Protein AF-A0A551YLY7-F1 (afdb_monomer)

Foldseek 3Di:
DVVLLVVLLVQLVCLVVVDPPPVVSVVSNLVSLVVVCVVCVPDDPVRVCVSNVNDPSCVRPVNVVVVVVVVVVVVVVCCVVVVVVCCVVVVVVVCVVVVVVVVVVVVLVVLLVVLLVLCCVPPNDCDPLNVQQSVVLSVDDCVVSVCCSVPPDPVRSCVVRPRDDPPDD

Mean predicted aligned error: 9.76 Å

Solvent-accessible surface area (backbone atoms only — not comparable to full-atom values): 9670 Å² total; per-residue (Å²): 108,73,66,60,53,52,52,49,50,53,50,50,52,48,40,66,72,73,42,81,53,67,67,62,31,50,55,52,47,50,50,51,52,54,49,47,52,71,75,40,77,88,55,52,70,70,56,51,26,68,75,64,76,49,91,53,70,72,74,32,67,70,44,46,52,52,48,51,53,49,50,51,52,48,49,52,52,49,50,52,53,50,49,52,55,47,48,51,56,49,49,52,55,48,50,53,54,51,48,52,54,50,49,54,51,51,47,54,54,49,53,49,51,50,53,53,50,51,50,30,75,75,68,46,76,78,44,73,68,59,56,56,27,48,74,61,48,68,72,43,54,71,83,61,37,48,59,48,71,71,70,50,51,73,67,55,48,44,67,75,41,62,50,75,74,73,82,73,130

Sequence (169 aa):
ETAAVRTAQTLIERTREEITDQSSQRQLIDLIESIIIYKLPQKSREEIEAMFGLSDLKQTRVYQEALAEGEERGLERGLEQGLERGLERGLERGLERGLERGLERGLQEGERLVVENLLRVRFGELDPPLQAIISRILQLSPEEFTPLLLHCSKQELLKRFPPEKSRGN

pLDDT: mean 90.69, std 10.21, range [34.94, 98.25]

Organism: NCBI:txid2486263

InterPro domains:
  IPR000563 Flagellar assembly protein FliH [PR01003] (72-94)
  IPR000563 Flagellar assembly protein FliH [PR01003] (95-113)
  IPR000563 Flagellar assembly protein FliH [PR01003] (132-149)
  IPR022573 Protein of unknown function DUF2887 [PF11103] (2-52)

Radius of gyration: 41.94 Å; Cα contacts (8 Å, |Δi|>4): 74; chains: 1; bounding box: 77×26×102 Å

Secondary structure (DSSP, 8-state):
-HHHHHHHHHHHHHHHHH---HHHHHHHHHHHHHHHHHH-TTS-HHHHHHHHT-S-GGGSHHHHHHHHHHHHHHHHHHHHHHHHHHHHHHHHHHHHHHHHHHHHHHHHHHHHHHHHHHHHHHHSS--HHHHHHHHHHTTS-HHHHHHHHHHS-HHHHHHHSPPPP----

Structure (mmCIF, N/CA/C/O backbone):
data_AF-A0A551YLY7-F1
#
_entry.id   AF-A0A551YLY7-F1
#
loop_
_atom_site.group_PDB
_atom_site.id
_atom_site.type_symbol
_atom_site.label_atom_id
_atom_site.label_alt_id
_atom_site.label_comp_id
_atom_site.label_asym_id
_atom_site.label_entity_id
_atom_site.label_seq_id
_atom_site.pdbx_PDB_ins_code
_atom_site.Cartn_x
_atom_site.Cartn_y
_atom_site.Cartn_z
_atom_site.occupancy
_atom_site.B_iso_or_equiv
_atom_site.auth_seq_id
_atom_site.auth_comp_id
_atom_site.auth_asym_id
_atom_site.auth_atom_id
_atom_site.pdbx_PDB_model_num
ATOM 1 N N . GLU A 1 1 ? -15.599 -10.097 49.009 1.00 66.25 1 GLU A N 1
ATOM 2 C CA . GLU A 1 1 ? -16.443 -10.285 47.807 1.00 66.25 1 GLU A CA 1
ATOM 3 C C . GLU A 1 1 ? -17.856 -10.753 48.149 1.00 66.25 1 GLU A C 1
ATOM 5 O O . GLU A 1 1 ? -18.802 -10.027 47.885 1.00 66.25 1 GLU A O 1
ATOM 10 N N . THR A 1 2 ? -18.018 -11.882 48.842 1.00 76.00 2 THR A N 1
ATOM 11 C CA . THR A 1 2 ? -19.325 -12.459 49.227 1.00 76.00 2 THR A CA 1
ATOM 12 C C . THR A 1 2 ? -20.235 -11.520 50.023 1.00 76.00 2 THR A C 1
ATOM 14 O O . THR A 1 2 ? -21.439 -11.502 49.790 1.00 76.00 2 THR A O 1
ATOM 17 N N . ALA A 1 3 ? -19.680 -10.712 50.932 1.00 82.88 3 ALA A N 1
ATOM 18 C CA . ALA A 1 3 ? -20.459 -9.711 51.664 1.00 82.88 3 ALA A CA 1
ATOM 19 C C . ALA A 1 3 ? -21.002 -8.606 50.739 1.00 82.88 3 ALA A C 1
ATOM 21 O O . ALA A 1 3 ? -22.173 -8.266 50.830 1.00 82.88 3 ALA A O 1
ATOM 22 N N . ALA A 1 4 ? -20.184 -8.103 49.806 1.00 81.81 4 ALA A N 1
ATOM 23 C CA . ALA A 1 4 ? -20.587 -7.051 48.870 1.00 81.81 4 ALA A CA 1
ATOM 24 C C . ALA A 1 4 ? -21.677 -7.529 47.898 1.00 81.81 4 ALA A C 1
ATOM 26 O O . ALA A 1 4 ? -22.615 -6.787 47.632 1.00 81.81 4 ALA A O 1
ATOM 27 N N . VAL A 1 5 ? -21.587 -8.780 47.431 1.00 85.50 5 VAL A N 1
ATOM 28 C CA . VAL A 1 5 ? -22.613 -9.408 46.581 1.00 85.50 5 VAL A CA 1
ATOM 29 C C . VAL A 1 5 ? -23.950 -9.495 47.318 1.00 85.50 5 VAL A C 1
ATOM 31 O O . VAL A 1 5 ? -24.961 -9.041 46.798 1.00 85.50 5 VAL A O 1
ATOM 34 N N . ARG A 1 6 ? -23.962 -10.002 48.558 1.00 87.75 6 ARG A N 1
ATOM 35 C CA . ARG A 1 6 ? -25.198 -10.078 49.354 1.00 87.75 6 ARG A CA 1
ATOM 36 C C . ARG A 1 6 ? -25.800 -8.701 49.609 1.00 87.75 6 ARG A C 1
ATOM 38 O O . ARG A 1 6 ? -26.992 -8.518 49.410 1.00 87.75 6 ARG A O 1
ATOM 45 N N . THR A 1 7 ? -24.975 -7.725 49.994 1.00 90.19 7 THR A N 1
ATOM 46 C CA . THR A 1 7 ? -25.436 -6.346 50.195 1.00 90.19 7 THR A CA 1
ATOM 47 C C . THR A 1 7 ? -26.065 -5.780 48.925 1.00 90.19 7 THR A C 1
ATOM 49 O O . THR A 1 7 ? -27.130 -5.179 48.994 1.00 90.19 7 THR A O 1
ATOM 52 N N . ALA A 1 8 ? -25.441 -5.987 47.765 1.00 89.25 8 ALA A N 1
ATOM 53 C CA . ALA A 1 8 ? -25.959 -5.494 46.496 1.00 89.25 8 ALA A CA 1
ATOM 54 C C . ALA A 1 8 ? -27.283 -6.169 46.089 1.00 89.25 8 ALA A C 1
ATOM 56 O O . ALA A 1 8 ? -28.204 -5.465 45.689 1.00 89.25 8 ALA A O 1
ATOM 57 N N . GLN A 1 9 ? -27.422 -7.487 46.273 1.00 89.44 9 GLN A N 1
ATOM 58 C CA . GLN A 1 9 ? -28.691 -8.200 46.058 1.00 89.44 9 GLN A CA 1
ATOM 59 C C . GLN A 1 9 ? -29.809 -7.632 46.942 1.00 89.44 9 GLN A C 1
ATOM 61 O O . GLN A 1 9 ? -30.860 -7.254 46.432 1.00 89.44 9 GLN A O 1
ATOM 66 N N . THR A 1 10 ? -29.547 -7.462 48.243 1.00 92.88 10 THR A N 1
ATOM 67 C CA . THR A 1 10 ? -30.522 -6.874 49.173 1.00 92.88 10 THR A CA 1
ATOM 68 C C . THR A 1 10 ? -30.889 -5.439 48.790 1.00 92.88 10 THR A C 1
ATOM 70 O O . THR A 1 10 ? -32.048 -5.052 48.903 1.00 92.88 10 THR A O 1
ATOM 73 N N . LEU A 1 11 ? -29.931 -4.627 48.331 1.00 93.38 11 LEU A N 1
ATOM 74 C CA . LEU A 1 11 ? -30.216 -3.260 47.886 1.00 93.38 11 LEU A CA 1
ATOM 75 C C . LEU A 1 11 ? -31.090 -3.237 46.626 1.00 93.38 11 LEU A C 1
ATOM 77 O O . LEU A 1 11 ? -32.003 -2.416 46.552 1.00 93.38 11 LEU A O 1
ATOM 81 N N . ILE A 1 12 ? -30.850 -4.133 45.665 1.00 90.94 12 ILE A N 1
ATOM 82 C CA . ILE A 1 12 ? -31.668 -4.250 44.449 1.00 90.94 12 ILE A CA 1
ATOM 83 C C . ILE A 1 12 ? -33.099 -4.666 44.808 1.00 90.94 12 ILE A C 1
ATOM 85 O O . ILE A 1 12 ? -34.047 -4.037 44.344 1.00 90.94 12 ILE A O 1
ATOM 89 N N . GLU A 1 13 ? -33.262 -5.681 45.659 1.00 91.81 13 GLU A N 1
ATOM 90 C CA . GLU A 1 13 ? -34.576 -6.158 46.114 1.00 91.81 13 GLU A CA 1
ATOM 91 C C . GLU A 1 13 ? -35.354 -5.057 46.839 1.00 91.81 13 GLU A C 1
ATOM 93 O O . GLU A 1 13 ? -36.464 -4.717 46.433 1.00 91.81 13 GLU A O 1
ATOM 98 N N . ARG A 1 14 ? -34.737 -4.402 47.830 1.00 94.56 14 ARG A N 1
ATOM 99 C CA . ARG A 1 14 ? -35.378 -3.305 48.571 1.00 94.56 14 ARG A CA 1
ATOM 100 C C . ARG A 1 14 ? -35.754 -2.136 47.674 1.00 94.56 14 ARG A C 1
ATOM 102 O O . ARG A 1 14 ? -36.819 -1.557 47.837 1.00 94.56 14 ARG A O 1
ATOM 109 N N . THR A 1 15 ? -34.915 -1.800 46.698 1.00 93.06 15 THR A N 1
ATOM 110 C CA . THR A 1 15 ? -35.228 -0.741 45.728 1.00 93.06 15 THR A CA 1
ATOM 111 C C . THR A 1 15 ? -36.448 -1.106 44.878 1.00 93.06 15 THR A C 1
ATOM 113 O O . THR A 1 15 ? -37.268 -0.241 44.570 1.00 93.06 15 THR A O 1
ATOM 116 N N . ARG A 1 16 ? -36.604 -2.389 44.524 1.00 90.00 16 ARG A N 1
ATOM 117 C CA . ARG A 1 16 ? -37.757 -2.890 43.763 1.00 90.00 16 ARG A CA 1
ATOM 118 C C . ARG A 1 16 ? -39.056 -2.889 44.575 1.00 90.00 16 ARG A C 1
ATOM 120 O O . ARG A 1 16 ? -40.114 -2.632 44.009 1.00 90.00 16 ARG A O 1
ATOM 127 N N . GLU A 1 17 ? -38.973 -3.162 45.874 1.00 92.94 17 GLU A N 1
ATOM 128 C CA . GLU A 1 17 ? -40.135 -3.279 46.765 1.00 92.94 17 GLU A CA 1
ATOM 129 C C . GLU A 1 17 ? -40.557 -1.949 47.410 1.00 92.94 17 GLU A C 1
ATOM 131 O O . GLU A 1 17 ? -41.749 -1.674 47.533 1.00 92.94 17 GLU A O 1
ATOM 136 N N . GLU A 1 18 ? -39.597 -1.118 47.829 1.00 95.06 18 GLU A N 1
ATOM 137 C CA . GLU A 1 18 ? -39.849 0.083 48.640 1.00 95.06 18 GLU A CA 1
ATOM 138 C C . GLU A 1 18 ? -40.052 1.352 47.792 1.00 95.06 18 GLU A C 1
ATOM 140 O O . GLU A 1 18 ? -40.725 2.285 48.237 1.00 95.06 18 GLU A O 1
ATOM 145 N N . ILE A 1 19 ? -39.494 1.415 46.575 1.00 94.19 19 ILE A N 1
ATOM 146 C CA . ILE A 1 19 ? -39.609 2.587 45.693 1.00 94.19 19 ILE A CA 1
ATOM 147 C C . ILE A 1 19 ? -40.706 2.350 44.653 1.00 94.19 19 ILE A C 1
ATOM 149 O O . ILE A 1 19 ? -40.561 1.523 43.759 1.00 94.19 19 ILE A O 1
ATOM 153 N N . THR A 1 20 ? -41.793 3.116 44.739 1.00 92.62 20 THR A N 1
ATOM 154 C CA . THR A 1 20 ? -42.928 3.045 43.800 1.00 92.62 20 THR A CA 1
ATOM 155 C C . THR A 1 20 ? -42.770 3.932 42.566 1.00 92.62 20 THR A C 1
ATOM 157 O O . THR A 1 20 ? -43.329 3.617 41.516 1.00 92.62 20 THR A O 1
ATOM 160 N N . ASP A 1 21 ? -42.016 5.032 42.664 1.00 95.81 21 ASP A N 1
ATOM 161 C CA . ASP A 1 21 ? -41.710 5.885 41.514 1.00 95.81 21 ASP A CA 1
ATOM 162 C C . ASP A 1 21 ? -40.719 5.184 40.577 1.00 95.81 21 ASP A C 1
ATOM 164 O O . ASP A 1 21 ? -39.564 4.946 40.933 1.00 95.81 21 ASP A O 1
ATOM 168 N N . GLN A 1 22 ? -41.162 4.882 39.356 1.00 90.25 22 GLN A N 1
ATOM 169 C CA . GLN A 1 22 ? -40.360 4.134 38.386 1.00 90.25 22 GLN A CA 1
ATOM 170 C C . GLN A 1 22 ? -39.075 4.868 37.984 1.00 90.25 22 GLN A C 1
ATOM 172 O O . GLN A 1 22 ? -38.062 4.221 37.716 1.00 90.25 22 GLN A O 1
ATOM 177 N N . SER A 1 23 ? -39.086 6.206 37.955 1.00 91.44 23 SER A N 1
ATOM 178 C CA . SER A 1 23 ? -37.896 6.993 37.612 1.00 91.44 23 SER A CA 1
ATOM 179 C C . SER A 1 23 ? -36.825 6.866 38.692 1.00 91.44 23 SER A C 1
ATOM 181 O O . SER A 1 23 ? -35.679 6.527 38.398 1.00 91.44 23 SER A O 1
ATOM 183 N N . SER A 1 24 ? -37.200 7.093 39.949 1.00 92.31 24 SER A N 1
ATOM 184 C CA . SER A 1 24 ? -36.295 6.9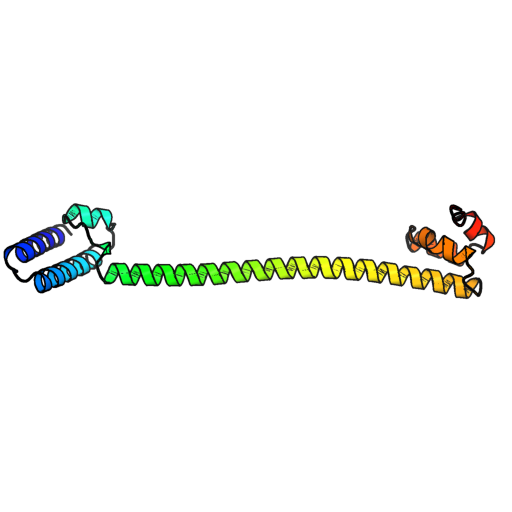99 41.097 1.00 92.31 24 SER A CA 1
ATOM 185 C C . SER A 1 24 ? -35.803 5.570 41.309 1.00 92.31 24 SER A C 1
ATOM 187 O O . SER A 1 24 ? -34.623 5.357 41.584 1.00 92.31 24 SER A O 1
ATOM 189 N N . GLN A 1 25 ? -36.685 4.583 41.126 1.00 90.94 25 GLN A N 1
ATOM 190 C CA . GLN A 1 25 ? -36.332 3.169 41.194 1.00 90.94 25 GLN A CA 1
ATOM 191 C C . GLN A 1 25 ? -35.253 2.828 40.163 1.00 90.94 25 GLN A C 1
ATOM 193 O O . GLN A 1 25 ? -34.237 2.228 40.512 1.00 90.94 25 GLN A O 1
ATOM 198 N N . ARG A 1 26 ? -35.435 3.263 38.910 1.00 87.12 26 ARG A N 1
ATOM 199 C CA . ARG A 1 26 ? -34.463 3.035 37.838 1.00 87.12 26 ARG A CA 1
ATOM 200 C C . ARG A 1 26 ? -33.125 3.714 38.127 1.00 87.12 26 ARG A C 1
ATOM 202 O O . ARG A 1 26 ? -32.096 3.060 38.051 1.00 87.12 26 ARG A O 1
ATOM 209 N N . GLN A 1 27 ? -33.139 4.980 38.543 1.00 88.38 27 GLN A N 1
ATOM 210 C CA . GLN A 1 27 ? -31.918 5.720 38.886 1.00 88.38 27 GLN A CA 1
ATOM 211 C C . GLN A 1 27 ? -31.118 5.060 40.018 1.00 88.38 27 GLN A C 1
ATOM 213 O O . GLN A 1 27 ? -29.887 5.040 39.980 1.00 88.38 27 GLN A O 1
ATOM 218 N N . LEU A 1 28 ? -31.803 4.529 41.035 1.00 90.25 28 LEU A N 1
ATOM 219 C CA . LEU A 1 28 ? -31.142 3.895 42.170 1.00 90.25 28 LEU A CA 1
ATOM 220 C C . LEU A 1 28 ? -30.595 2.507 41.806 1.00 90.25 28 LEU A C 1
ATOM 222 O O . LEU A 1 28 ? -29.490 2.170 42.230 1.00 90.25 28 LEU A O 1
ATOM 226 N N . ILE A 1 29 ? -31.312 1.741 40.974 1.00 88.56 29 ILE A N 1
ATOM 227 C CA . ILE A 1 29 ? -30.791 0.494 40.397 1.00 88.56 29 ILE A CA 1
ATOM 228 C C . ILE A 1 29 ? -29.549 0.784 39.545 1.00 88.56 29 ILE A C 1
ATOM 230 O O . ILE A 1 29 ? -28.509 0.187 39.813 1.00 88.56 29 ILE A O 1
ATOM 234 N N . ASP A 1 30 ? -29.596 1.754 38.627 1.00 86.94 30 ASP A N 1
ATOM 235 C CA . ASP A 1 30 ? -28.454 2.131 37.776 1.00 86.94 30 ASP A CA 1
ATOM 236 C C . ASP A 1 30 ? -27.210 2.506 38.611 1.00 86.94 30 ASP A C 1
ATOM 238 O O . ASP A 1 30 ? -26.070 2.163 38.269 1.00 86.94 30 ASP A O 1
ATOM 242 N N . LEU A 1 31 ? -27.411 3.198 39.741 1.00 88.81 31 LEU A N 1
ATOM 243 C CA . LEU A 1 31 ? -26.339 3.536 40.678 1.00 88.81 31 LEU A CA 1
ATOM 244 C C . LEU A 1 31 ? -25.746 2.285 41.340 1.00 88.81 31 LEU A C 1
ATOM 246 O O . LEU A 1 31 ? -24.522 2.155 41.420 1.00 88.81 31 LEU A O 1
ATOM 250 N N . ILE A 1 32 ? -26.594 1.368 41.816 1.00 89.44 32 ILE A N 1
ATOM 251 C CA . ILE A 1 32 ? -26.149 0.109 42.426 1.00 89.44 32 ILE A CA 1
ATOM 252 C C . ILE A 1 32 ? -25.359 -0.715 41.402 1.00 89.44 32 ILE A C 1
ATOM 254 O O . ILE A 1 32 ? -24.257 -1.166 41.714 1.00 89.44 32 ILE A O 1
ATOM 258 N N . GLU A 1 33 ? -25.863 -0.851 40.176 1.00 87.12 33 GLU A N 1
ATOM 259 C CA . GLU A 1 33 ? -25.194 -1.556 39.078 1.00 87.12 33 GLU A CA 1
ATOM 260 C C . GLU A 1 33 ? -23.811 -0.966 38.774 1.00 87.12 33 GLU A C 1
ATOM 262 O O . GLU A 1 33 ? -22.818 -1.697 38.704 1.00 87.12 33 GLU A O 1
ATOM 267 N N . SER A 1 34 ? -23.714 0.365 38.702 1.00 86.19 34 SER A N 1
ATOM 268 C CA . SER A 1 34 ? -22.444 1.073 38.492 1.00 86.19 34 SER A CA 1
ATOM 269 C C . SER A 1 34 ? -21.429 0.783 39.608 1.00 86.19 34 SER A C 1
ATOM 271 O O . SER A 1 34 ? -20.245 0.552 39.347 1.00 86.19 34 SER A O 1
ATOM 273 N N . ILE A 1 35 ? -21.885 0.740 40.866 1.00 87.94 35 ILE A N 1
ATOM 274 C CA . ILE A 1 35 ? -21.037 0.410 42.020 1.00 87.94 35 ILE A CA 1
ATOM 275 C C . ILE A 1 35 ? -20.590 -1.056 41.973 1.00 87.94 35 ILE A C 1
ATOM 277 O O . ILE A 1 35 ? -19.437 -1.341 42.302 1.00 87.94 35 ILE A O 1
ATOM 281 N N . ILE A 1 36 ? -21.465 -1.985 41.572 1.00 88.56 36 ILE A N 1
ATOM 282 C CA . ILE A 1 36 ? -21.136 -3.414 41.453 1.00 88.56 36 ILE A CA 1
ATOM 283 C C . ILE A 1 36 ? -20.014 -3.618 40.434 1.00 88.56 36 ILE A C 1
ATOM 285 O O . ILE A 1 36 ? -19.035 -4.289 40.760 1.00 88.56 36 ILE A O 1
ATOM 289 N N . ILE A 1 37 ? -20.119 -3.007 39.249 1.00 86.06 37 ILE A N 1
ATOM 290 C CA . ILE A 1 37 ? -19.087 -3.085 38.201 1.00 86.06 37 ILE A CA 1
ATOM 291 C C . ILE A 1 37 ? -17.742 -2.591 38.746 1.00 86.06 37 ILE A C 1
ATOM 293 O O . ILE A 1 37 ? -16.728 -3.278 38.632 1.00 86.06 37 ILE A O 1
ATOM 297 N N . TYR A 1 38 ? -17.740 -1.443 39.427 1.00 86.38 38 TYR A N 1
ATOM 298 C CA . TYR A 1 38 ? -16.531 -0.899 40.048 1.00 86.38 38 TYR A CA 1
ATOM 299 C C . TYR A 1 38 ? -15.964 -1.803 41.159 1.00 86.38 38 TYR A C 1
ATOM 301 O O . TYR A 1 38 ? -14.749 -1.916 41.327 1.00 86.38 38 TYR A O 1
ATOM 309 N N . LYS A 1 39 ? -16.829 -2.452 41.948 1.00 89.69 39 LYS A N 1
ATOM 310 C CA . LYS A 1 39 ? -16.421 -3.328 43.058 1.00 89.69 39 LYS A CA 1
ATOM 311 C C . LYS A 1 39 ? -16.004 -4.729 42.621 1.00 89.69 39 LYS A C 1
ATOM 313 O O . LYS A 1 39 ? -15.323 -5.393 43.403 1.00 89.69 39 LYS A O 1
ATOM 318 N N . LEU A 1 40 ? -16.381 -5.170 41.422 1.00 89.44 40 LEU A N 1
ATOM 319 C CA . LEU A 1 40 ? -16.108 -6.506 40.887 1.00 89.44 40 LEU A CA 1
ATOM 320 C C . LEU A 1 40 ? -15.369 -6.434 39.533 1.00 89.44 40 LEU A C 1
ATOM 322 O O . LEU A 1 40 ? -15.842 -7.003 38.553 1.00 89.44 40 LEU A O 1
ATOM 326 N N . PRO A 1 41 ? -14.183 -5.796 39.458 1.00 88.06 41 PRO A N 1
ATOM 327 C CA . PRO A 1 41 ? -13.508 -5.514 38.185 1.00 88.06 41 PRO A CA 1
ATOM 328 C C . PRO A 1 41 ? -12.983 -6.759 37.456 1.00 88.06 41 PRO A C 1
ATOM 330 O O . PRO A 1 41 ? -12.625 -6.678 36.288 1.00 88.06 41 PRO A O 1
ATOM 333 N N . GLN A 1 42 ? -12.887 -7.897 38.149 1.00 91.00 42 GLN A N 1
ATOM 334 C CA . GLN A 1 42 ? -12.402 -9.161 37.583 1.00 91.00 42 GLN A CA 1
ATOM 335 C C . GLN A 1 42 ? -13.528 -10.053 37.053 1.00 91.00 42 GLN A C 1
ATOM 337 O O . GLN A 1 42 ? -13.243 -11.102 36.483 1.00 91.00 42 GLN A O 1
ATOM 342 N N . LYS A 1 43 ? -14.794 -9.678 37.273 1.00 90.06 43 LYS A N 1
ATOM 343 C CA . LYS A 1 43 ? -15.940 -10.444 36.782 1.00 90.06 43 LYS A CA 1
ATOM 344 C C . LYS A 1 43 ? -16.354 -9.952 35.413 1.00 90.06 43 LYS A C 1
ATOM 346 O O . LYS A 1 43 ? -16.371 -8.746 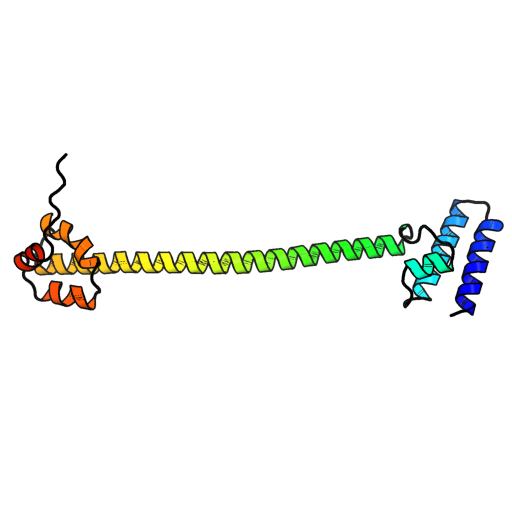35.162 1.00 90.06 43 LYS A O 1
ATOM 351 N N . SER A 1 44 ? -16.725 -10.883 34.545 1.00 89.19 44 SER A N 1
ATOM 352 C CA . SER A 1 44 ? -17.339 -10.517 33.280 1.00 89.19 44 SER A CA 1
ATOM 353 C C . SER A 1 44 ? -18.728 -9.930 33.512 1.00 89.19 44 SER A C 1
ATOM 355 O O . SER A 1 44 ? -19.370 -10.130 34.549 1.00 89.19 44 SER A O 1
ATOM 357 N N . ARG A 1 45 ? -19.220 -9.213 32.505 1.00 85.56 45 ARG A N 1
ATOM 358 C CA . ARG A 1 45 ? -20.574 -8.668 32.534 1.00 85.56 45 ARG A CA 1
ATOM 359 C C . ARG A 1 45 ? -21.606 -9.785 32.686 1.00 85.56 45 ARG A C 1
ATOM 361 O O . ARG A 1 45 ? -22.515 -9.656 33.494 1.00 85.56 45 ARG A O 1
ATOM 368 N N . GLU A 1 46 ? -21.436 -10.881 31.953 1.00 88.06 46 GLU A N 1
ATOM 369 C CA . GLU A 1 46 ? -22.338 -12.034 31.983 1.00 88.06 46 GLU A CA 1
ATOM 370 C C . GLU A 1 46 ? -22.373 -12.684 33.374 1.00 88.06 46 GLU A C 1
ATOM 372 O O . GLU A 1 46 ? -23.436 -13.083 33.850 1.00 88.06 46 GLU A O 1
ATOM 377 N N . GLU A 1 47 ? -21.228 -12.749 34.060 1.00 89.25 47 GLU A N 1
ATOM 378 C CA . GLU A 1 47 ? -21.153 -13.243 35.437 1.00 89.25 47 GLU A CA 1
ATOM 379 C C . GLU A 1 47 ? -21.893 -12.321 36.411 1.00 89.25 47 GLU A C 1
ATOM 381 O O . GLU A 1 47 ? -22.611 -12.802 37.287 1.00 89.25 47 GLU A O 1
ATOM 386 N N . ILE A 1 48 ? -21.755 -11.001 36.256 1.00 87.88 48 ILE A N 1
ATOM 387 C CA . ILE A 1 48 ? -22.472 -10.019 37.080 1.00 87.88 48 ILE A CA 1
ATOM 388 C C . ILE A 1 48 ? -23.986 -10.123 36.826 1.00 87.88 48 ILE A C 1
ATOM 390 O O . ILE A 1 48 ? -24.755 -10.235 37.780 1.00 87.88 48 ILE A O 1
ATOM 394 N N . GLU A 1 49 ? -24.427 -10.167 35.568 1.00 87.50 49 GLU A N 1
ATOM 395 C CA . GLU A 1 49 ? -25.845 -10.329 35.206 1.00 87.50 49 GLU A CA 1
ATOM 396 C C . GLU A 1 49 ? -26.448 -11.589 35.838 1.00 87.50 49 GLU A C 1
ATOM 398 O O . GLU A 1 49 ? -27.503 -11.520 36.476 1.00 87.50 49 GLU A O 1
ATOM 403 N N . ALA A 1 50 ? -25.733 -12.715 35.762 1.00 88.31 50 ALA A N 1
ATOM 404 C CA . ALA A 1 50 ? -26.156 -13.975 36.364 1.00 88.31 50 ALA A CA 1
ATOM 405 C C . ALA A 1 50 ? -26.214 -13.926 37.903 1.00 88.31 50 ALA A C 1
ATOM 407 O O . ALA A 1 50 ? -27.118 -14.503 38.505 1.00 88.31 50 ALA A O 1
ATOM 408 N N . MET A 1 51 ? -25.272 -13.239 38.557 1.00 86.62 51 MET A N 1
ATOM 409 C CA . MET A 1 51 ? -25.207 -13.153 40.023 1.00 86.62 51 MET A CA 1
ATOM 410 C C . MET A 1 51 ? -26.306 -12.277 40.638 1.00 86.62 51 MET A C 1
ATOM 412 O O . MET A 1 51 ? -26.699 -12.507 41.785 1.00 86.62 51 MET A O 1
ATOM 416 N N . PHE A 1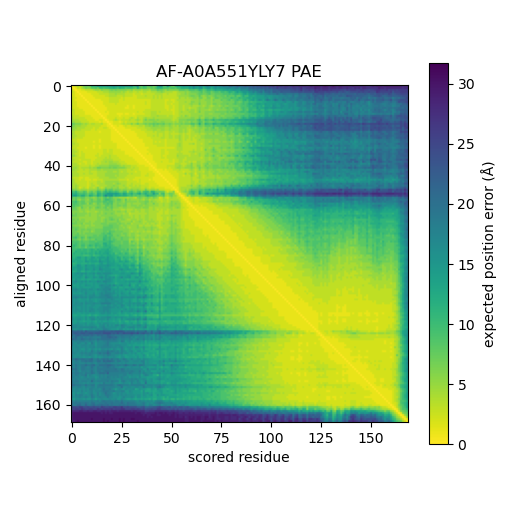 52 ? -26.779 -11.268 39.906 1.00 84.56 52 PHE A N 1
ATOM 417 C CA . PHE A 1 52 ? -27.712 -10.259 40.417 1.00 84.56 52 PHE A CA 1
ATOM 418 C C . PHE A 1 52 ? -29.085 -10.278 39.727 1.00 84.56 52 PHE A C 1
ATOM 420 O O . PHE A 1 52 ? -29.960 -9.499 40.104 1.00 84.56 52 PHE A O 1
ATOM 427 N N . GLY A 1 53 ? -29.302 -11.164 38.747 1.00 79.69 53 GLY A N 1
ATOM 428 C CA . GLY A 1 53 ? -30.562 -11.242 38.001 1.00 79.69 53 GLY A CA 1
ATOM 429 C C . GLY A 1 53 ? -30.849 -9.955 37.225 1.00 79.69 53 GLY A C 1
ATOM 430 O O . GLY A 1 53 ? -31.985 -9.474 37.205 1.00 79.69 53 GLY A O 1
ATOM 431 N N . LEU A 1 54 ? -29.795 -9.364 36.661 1.00 76.75 54 LEU A N 1
ATOM 432 C CA . LEU A 1 54 ? -29.851 -8.126 35.888 1.00 76.75 54 LEU A CA 1
ATOM 433 C C . LEU A 1 54 ? -29.874 -8.485 34.402 1.00 76.75 54 LEU A C 1
ATOM 435 O O . LEU A 1 54 ? -29.075 -9.304 33.961 1.00 76.75 54 LEU A O 1
ATOM 439 N N . SER A 1 55 ? -30.780 -7.890 33.630 1.00 66.81 55 SER A N 1
ATOM 440 C CA . SER A 1 55 ? -30.901 -8.129 32.183 1.00 66.81 55 SER A CA 1
ATOM 441 C C . SER A 1 55 ? -30.331 -7.000 31.323 1.00 66.81 55 SER A C 1
ATOM 443 O O . SER A 1 55 ? -30.137 -7.187 30.123 1.00 66.81 55 SER A O 1
ATOM 445 N N . ASP A 1 56 ? -30.046 -5.839 31.918 1.00 74.62 56 ASP A N 1
ATOM 446 C CA . ASP A 1 56 ? -29.939 -4.582 31.176 1.00 74.62 56 ASP A CA 1
ATOM 447 C C . ASP A 1 56 ? -28.674 -3.769 31.486 1.00 74.62 56 ASP A C 1
ATOM 449 O O . ASP A 1 56 ? -28.655 -2.565 31.241 1.00 74.62 56 ASP A O 1
ATOM 453 N N . LEU A 1 57 ? -27.563 -4.399 31.908 1.00 79.56 57 LEU A N 1
ATOM 454 C CA . LEU A 1 57 ? -26.308 -3.661 32.164 1.00 79.56 57 LEU A CA 1
ATOM 455 C C . LEU A 1 57 ? -25.818 -2.872 30.933 1.00 79.56 57 LEU A C 1
ATOM 457 O O . LEU A 1 57 ? -25.107 -1.880 31.078 1.00 79.56 57 LEU A O 1
ATOM 461 N N . LYS A 1 58 ? -26.232 -3.267 29.717 1.00 81.12 58 LYS A N 1
ATOM 462 C CA . LYS A 1 58 ? -25.966 -2.530 28.465 1.00 81.12 58 LYS A CA 1
ATOM 463 C C . LYS A 1 58 ? -26.655 -1.169 28.375 1.00 81.12 58 LYS A C 1
ATOM 465 O O . LYS A 1 58 ? -26.236 -0.319 27.597 1.00 81.12 58 LYS A O 1
ATOM 470 N N . GLN A 1 59 ? -27.745 -0.987 29.109 1.00 80.94 59 GLN A N 1
ATOM 471 C CA . GLN A 1 59 ? -28.498 0.262 29.145 1.00 80.94 59 GLN A CA 1
ATOM 472 C C . GLN A 1 59 ? -27.929 1.244 30.167 1.00 80.94 59 GLN A C 1
ATOM 474 O O . GLN A 1 59 ? -28.322 2.409 30.167 1.00 80.94 59 GLN A O 1
ATOM 479 N N . THR A 1 60 ? -26.996 0.801 31.015 1.00 82.25 60 THR A N 1
ATOM 480 C CA . THR A 1 60 ? -26.326 1.697 31.953 1.00 82.25 60 THR A CA 1
ATOM 481 C C . THR A 1 60 ? -25.527 2.747 31.196 1.00 82.25 60 THR A C 1
ATOM 483 O O . THR A 1 60 ? -24.888 2.469 30.175 1.00 82.25 60 THR A O 1
ATOM 486 N N . ARG A 1 61 ? -25.519 3.971 31.729 1.00 82.25 61 ARG A N 1
ATOM 487 C CA . ARG A 1 61 ? -24.778 5.083 31.126 1.00 82.25 61 ARG A CA 1
ATOM 488 C C . ARG A 1 61 ? -23.287 4.769 30.994 1.00 82.25 61 ARG A C 1
ATOM 490 O O . ARG A 1 61 ? -22.697 5.034 29.957 1.00 82.25 61 ARG A O 1
ATOM 497 N N . VAL A 1 62 ? -22.717 4.127 32.016 1.00 82.81 62 VAL A N 1
ATOM 498 C CA . VAL A 1 62 ? -21.306 3.713 32.047 1.00 82.81 62 VAL A CA 1
ATOM 499 C C . VAL A 1 62 ? -20.977 2.763 30.894 1.00 82.81 62 VAL A C 1
ATOM 501 O O . VAL A 1 62 ? -19.945 2.921 30.248 1.00 82.81 62 VAL A O 1
ATOM 504 N N . TYR A 1 63 ? -21.851 1.796 30.599 1.00 84.31 63 TYR A N 1
ATOM 505 C CA . TYR A 1 63 ? -21.634 0.882 29.479 1.00 84.31 63 TYR A CA 1
ATOM 506 C C . TYR A 1 63 ? -21.711 1.599 28.130 1.00 84.31 63 TYR A C 1
ATOM 508 O O . TYR A 1 63 ? -20.867 1.367 27.269 1.00 84.31 63 TYR A O 1
ATOM 516 N N . GLN A 1 64 ? -22.706 2.468 27.943 1.00 87.69 64 GLN A N 1
ATOM 517 C CA . GLN A 1 64 ? -22.874 3.202 26.688 1.00 87.69 64 GLN A CA 1
ATOM 518 C C . GLN A 1 64 ? -21.704 4.154 26.419 1.00 87.69 64 GLN A C 1
ATOM 520 O O . GLN A 1 64 ? -21.216 4.204 25.294 1.00 87.69 64 GLN A O 1
ATOM 525 N N . GLU A 1 65 ? -21.218 4.854 27.448 1.00 90.00 65 GLU A N 1
ATOM 526 C CA . GLU A 1 65 ? -20.026 5.706 27.361 1.00 90.00 65 GLU A CA 1
ATOM 527 C C . GLU A 1 65 ? -18.783 4.879 26.988 1.00 90.00 65 GLU A C 1
ATOM 529 O O . GLU A 1 65 ? -18.073 5.227 26.046 1.00 90.00 65 GLU A O 1
ATOM 534 N N . ALA A 1 66 ? -18.559 3.739 27.654 1.00 90.56 66 ALA A N 1
ATOM 535 C CA . ALA A 1 66 ? -17.426 2.861 27.360 1.00 90.56 66 ALA A CA 1
ATOM 536 C C . ALA A 1 66 ? -17.494 2.240 25.953 1.00 90.56 66 ALA A C 1
ATOM 538 O O . ALA A 1 66 ? -16.464 2.086 25.293 1.00 90.56 66 ALA A O 1
ATOM 539 N N . LEU A 1 67 ? -18.694 1.880 25.483 1.00 92.31 67 LEU A N 1
ATOM 540 C CA . LEU A 1 67 ? -18.904 1.379 24.125 1.00 92.31 67 LEU A CA 1
ATOM 541 C C . LEU A 1 67 ? -18.610 2.470 23.094 1.00 92.31 67 LEU A C 1
ATOM 543 O O . LEU A 1 67 ? -17.860 2.211 22.159 1.00 92.31 67 LEU A O 1
ATOM 547 N N . ALA A 1 68 ? -19.137 3.681 23.292 1.00 95.56 68 ALA A N 1
ATOM 548 C CA . ALA A 1 68 ? -18.900 4.812 22.400 1.00 95.56 68 ALA A CA 1
ATOM 549 C C . ALA A 1 68 ? -17.407 5.173 22.317 1.00 95.56 68 ALA A C 1
ATOM 551 O O . ALA A 1 68 ? -16.872 5.317 21.221 1.00 95.56 68 ALA A O 1
ATOM 552 N N . GLU A 1 69 ? -16.704 5.230 23.453 1.00 95.69 69 GLU A N 1
ATOM 553 C CA . GLU A 1 69 ? -15.253 5.463 23.496 1.00 95.69 69 GLU A CA 1
ATOM 554 C C . GLU A 1 69 ? -14.475 4.334 22.794 1.00 95.69 69 GLU A C 1
ATOM 556 O O . GLU A 1 69 ? -13.478 4.572 22.108 1.00 95.69 69 GLU A O 1
ATOM 561 N N . GLY A 1 70 ? -14.927 3.086 22.946 1.00 97.06 70 GLY A N 1
ATOM 562 C CA . GLY A 1 70 ? -14.356 1.927 22.263 1.00 97.06 70 GLY A CA 1
ATOM 563 C C . GLY A 1 70 ? -14.551 1.967 20.746 1.00 97.06 70 GLY A C 1
ATOM 564 O O . GLY A 1 70 ? -13.609 1.679 20.006 1.00 97.06 70 GLY A O 1
ATOM 565 N N . GLU A 1 71 ? -15.744 2.344 20.283 1.00 97.44 71 GLU A N 1
ATOM 566 C CA . GLU A 1 71 ? -16.069 2.518 18.865 1.00 97.44 71 GLU A CA 1
ATOM 567 C C . GLU A 1 71 ? -15.275 3.669 18.247 1.00 97.44 71 GLU A C 1
ATOM 569 O O . GLU A 1 71 ? -14.675 3.487 17.189 1.00 97.44 71 GLU A O 1
ATOM 574 N N . GLU A 1 72 ? -15.200 4.816 18.927 1.00 97.56 72 GLU A N 1
ATOM 575 C CA . GLU A 1 72 ? -14.425 5.977 18.487 1.00 97.56 72 GLU A CA 1
ATOM 576 C C . GLU A 1 72 ? -12.941 5.624 18.343 1.00 97.56 72 GLU A C 1
ATOM 578 O O . GLU A 1 72 ? -12.364 5.791 17.268 1.00 97.56 72 GLU A O 1
ATOM 583 N N . ARG A 1 73 ? -12.337 5.021 19.375 1.00 97.06 73 ARG A N 1
ATOM 584 C CA . ARG A 1 73 ? -10.939 4.560 19.322 1.00 97.06 73 ARG A CA 1
ATOM 585 C C . ARG A 1 73 ? -10.713 3.485 18.269 1.00 97.06 73 ARG A C 1
ATOM 587 O O . ARG A 1 73 ? -9.648 3.434 17.655 1.00 97.06 73 ARG A O 1
ATOM 594 N N . GLY A 1 74 ? -11.671 2.578 18.101 1.00 98.12 74 GLY A N 1
ATOM 595 C CA . GLY A 1 74 ? -11.609 1.522 17.097 1.00 98.12 74 GLY A CA 1
ATOM 596 C C . GLY A 1 74 ? -11.616 2.095 15.683 1.00 98.12 74 GLY A C 1
ATOM 597 O O . GLY A 1 74 ? -10.805 1.686 14.851 1.00 98.12 74 GLY A O 1
ATOM 598 N N . LEU A 1 75 ? -12.486 3.075 15.437 1.00 98.12 75 LEU A N 1
ATOM 599 C CA . LEU A 1 75 ? -12.584 3.782 14.169 1.00 98.12 75 LEU A CA 1
ATOM 600 C C . LEU A 1 75 ? -11.327 4.608 13.895 1.00 98.12 75 LEU A C 1
ATOM 602 O O . LEU A 1 75 ? -10.764 4.490 12.811 1.00 98.12 75 LEU A O 1
ATOM 606 N N . GLU A 1 76 ? -10.862 5.386 14.871 1.00 97.69 76 GLU A N 1
ATOM 607 C CA . GLU A 1 76 ? -9.652 6.204 14.758 1.00 97.69 76 GLU A CA 1
ATOM 608 C C . GLU A 1 76 ? -8.437 5.339 14.405 1.00 97.69 76 GLU A C 1
ATOM 610 O O . GLU A 1 76 ? -7.796 5.559 13.379 1.00 97.69 76 GLU A O 1
ATOM 615 N N . ARG A 1 77 ? -8.187 4.269 15.173 1.00 97.06 77 ARG A N 1
ATOM 616 C CA . ARG A 1 77 ? -7.081 3.335 14.906 1.00 97.06 77 ARG A CA 1
ATOM 617 C C . ARG A 1 77 ? -7.234 2.618 13.571 1.00 97.06 77 ARG A C 1
ATOM 619 O O . ARG A 1 77 ? -6.246 2.394 12.876 1.00 97.06 77 ARG A O 1
ATOM 626 N N . GLY A 1 78 ? -8.455 2.211 13.225 1.00 98.25 78 GLY A N 1
ATOM 627 C CA . GLY A 1 78 ? -8.738 1.532 11.964 1.00 98.25 78 GLY A CA 1
ATOM 628 C C . GLY A 1 78 ? -8.478 2.433 10.757 1.00 98.25 78 GLY A C 1
ATOM 629 O O . GLY A 1 78 ? -7.873 1.989 9.780 1.00 98.25 78 GLY A O 1
ATOM 630 N N . LEU A 1 79 ? -8.889 3.700 10.844 1.00 98.06 79 LEU A N 1
ATOM 631 C CA . LEU A 1 79 ? -8.647 4.713 9.821 1.00 98.06 79 LEU A CA 1
ATOM 632 C C . LEU A 1 79 ? -7.166 5.059 9.717 1.00 98.06 79 LEU A C 1
ATOM 634 O O . LEU A 1 79 ? -6.637 5.041 8.612 1.00 98.06 79 LEU A O 1
ATOM 638 N N . GLU A 1 80 ? -6.495 5.318 10.838 1.00 97.62 80 GLU A N 1
ATOM 639 C CA . GLU A 1 80 ? -5.068 5.645 10.869 1.00 97.62 80 GLU A CA 1
ATOM 640 C C . GLU A 1 80 ? -4.235 4.518 10.245 1.00 97.62 80 GLU A C 1
ATOM 642 O O . GLU A 1 80 ?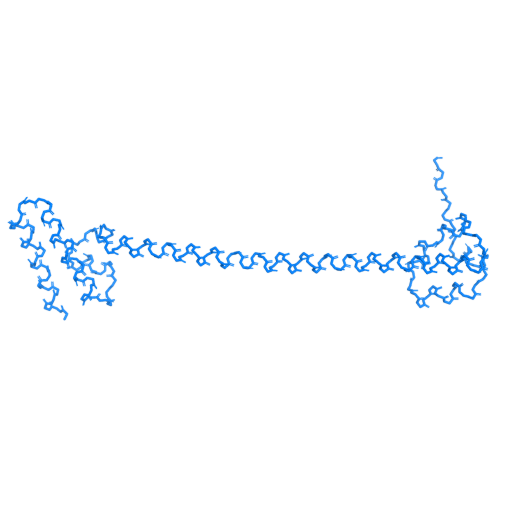 -3.534 4.740 9.259 1.00 97.62 80 GLU A O 1
ATOM 647 N N . GLN A 1 81 ? -4.400 3.278 10.720 1.00 96.62 81 GLN A N 1
ATOM 648 C CA . GLN A 1 81 ? -3.663 2.128 10.188 1.00 96.62 81 GLN A CA 1
ATOM 649 C C . GLN A 1 81 ? -4.027 1.819 8.734 1.00 96.62 81 GLN A C 1
ATOM 651 O O . GLN A 1 81 ? -3.172 1.403 7.949 1.00 96.62 81 GLN A O 1
ATOM 656 N N . GLY A 1 82 ? -5.304 1.959 8.373 1.00 98.19 82 GLY A N 1
ATOM 657 C CA . GLY A 1 82 ? -5.772 1.730 7.011 1.00 98.19 82 GLY A CA 1
ATOM 658 C C . GLY A 1 82 ? -5.185 2.745 6.033 1.00 98.19 82 GLY A C 1
ATOM 659 O O . GLY A 1 82 ? -4.728 2.366 4.953 1.00 98.19 82 GLY A O 1
ATOM 660 N N . LEU A 1 83 ? -5.158 4.016 6.432 1.00 98.00 83 LEU A N 1
ATOM 661 C CA . LEU A 1 83 ? -4.642 5.118 5.635 1.00 98.00 83 LEU A CA 1
ATOM 662 C C . LEU A 1 83 ? -3.121 5.051 5.521 1.00 98.00 83 LEU A C 1
ATOM 664 O O . LEU A 1 83 ? -2.623 5.103 4.403 1.00 98.00 83 LEU A O 1
ATOM 668 N N . GLU A 1 84 ? -2.403 4.846 6.626 1.00 97.56 84 GLU A N 1
ATOM 669 C CA . GLU A 1 84 ? -0.943 4.699 6.642 1.00 97.56 84 GLU A CA 1
ATOM 670 C C . GLU A 1 84 ? -0.494 3.550 5.730 1.00 97.56 84 GLU A C 1
ATOM 672 O O . GLU A 1 84 ? 0.250 3.765 4.773 1.00 97.56 84 GLU A O 1
ATOM 677 N N . ARG A 1 85 ? -1.040 2.342 5.931 1.00 96.06 85 ARG A N 1
ATOM 678 C CA . ARG A 1 85 ? -0.697 1.170 5.107 1.00 96.06 85 ARG A CA 1
ATOM 679 C C . ARG A 1 85 ? -1.108 1.340 3.649 1.00 96.06 85 ARG A C 1
ATOM 681 O O . ARG A 1 85 ? -0.441 0.816 2.756 1.00 96.06 85 ARG A O 1
ATOM 688 N N . GLY A 1 86 ? -2.240 1.997 3.403 1.00 98.19 86 GLY A N 1
ATOM 689 C CA . GLY A 1 86 ? -2.734 2.269 2.057 1.00 98.19 86 GLY A CA 1
ATOM 690 C C . GLY A 1 86 ? -1.819 3.230 1.300 1.00 98.19 86 GLY A C 1
ATOM 691 O O . GLY A 1 86 ? -1.456 2.951 0.155 1.00 98.19 86 GLY A O 1
ATOM 692 N N . LEU A 1 87 ? -1.413 4.322 1.952 1.00 97.88 87 LEU A N 1
ATOM 693 C CA . LEU A 1 87 ? -0.504 5.327 1.402 1.00 97.88 87 LEU A CA 1
ATOM 694 C C . LEU A 1 87 ? 0.892 4.766 1.183 1.00 97.88 87 LEU A C 1
ATOM 696 O O . LEU A 1 87 ? 1.411 4.908 0.082 1.00 97.88 87 LEU A O 1
ATOM 700 N N . GLU A 1 88 ? 1.470 4.100 2.180 1.00 97.44 88 GLU A N 1
ATOM 701 C CA . GLU A 1 88 ? 2.815 3.530 2.092 1.00 97.44 88 GLU A CA 1
ATOM 702 C C . GLU A 1 88 ? 2.914 2.558 0.910 1.00 97.44 88 GLU A C 1
ATOM 704 O O . GLU A 1 88 ? 3.705 2.764 -0.009 1.00 97.44 88 GLU A O 1
ATOM 709 N N . ARG A 1 89 ? 2.012 1.569 0.845 1.00 95.81 89 ARG A N 1
ATOM 710 C CA . ARG A 1 89 ? 1.993 0.585 -0.250 1.00 95.81 89 ARG A CA 1
ATOM 711 C C . ARG A 1 89 ? 1.671 1.211 -1.601 1.00 95.81 89 ARG A C 1
ATOM 713 O O . ARG A 1 89 ? 2.160 0.740 -2.627 1.00 95.81 89 ARG A O 1
ATOM 720 N N . GLY A 1 90 ? 0.785 2.205 -1.624 1.00 98.12 90 GLY A N 1
ATOM 721 C CA . GLY A 1 90 ? 0.400 2.904 -2.846 1.00 98.12 90 GLY A CA 1
ATOM 722 C C . GLY A 1 90 ? 1.559 3.712 -3.425 1.00 98.12 90 GLY A C 1
ATOM 723 O O . GLY A 1 90 ? 1.838 3.612 -4.620 1.00 98.12 90 GLY A O 1
ATOM 724 N N . LEU A 1 91 ? 2.252 4.467 -2.570 1.00 97.94 91 LEU A N 1
ATOM 725 C CA . LEU A 1 91 ? 3.400 5.289 -2.935 1.00 97.94 91 LEU A CA 1
ATOM 726 C C . LEU A 1 91 ? 4.598 4.438 -3.330 1.00 97.94 91 LEU A C 1
ATOM 728 O O . LEU A 1 91 ? 5.160 4.679 -4.391 1.00 97.94 91 LEU A O 1
ATOM 732 N N . GLU A 1 92 ? 4.951 3.425 -2.539 1.00 97.50 92 GLU A N 1
ATOM 733 C CA . GLU A 1 92 ? 6.079 2.536 -2.828 1.00 97.50 92 GLU A CA 1
ATOM 734 C C . GLU A 1 92 ? 5.915 1.878 -4.203 1.00 97.50 92 GLU A C 1
ATOM 736 O O . GLU A 1 92 ? 6.749 2.057 -5.090 1.00 97.50 92 GLU A O 1
ATOM 741 N N . ARG A 1 93 ? 4.770 1.227 -4.445 1.00 95.81 93 ARG A N 1
ATOM 742 C CA . ARG A 1 93 ? 4.487 0.570 -5.732 1.00 95.81 93 ARG A CA 1
ATOM 743 C C . ARG A 1 93 ? 4.377 1.559 -6.886 1.00 95.81 93 ARG A C 1
ATOM 745 O O . ARG A 1 93 ? 4.729 1.224 -8.016 1.00 95.81 93 ARG A O 1
ATOM 752 N N . GLY A 1 94 ? 3.808 2.736 -6.635 1.00 98.19 94 GLY A N 1
ATOM 753 C CA . GLY A 1 94 ? 3.657 3.779 -7.643 1.00 98.19 94 GLY A CA 1
ATOM 754 C C . GLY A 1 94 ? 5.007 4.341 -8.080 1.00 98.19 94 GLY A C 1
ATOM 755 O O . GLY A 1 94 ? 5.262 4.453 -9.279 1.00 98.19 94 GLY A O 1
ATOM 756 N N . LEU A 1 95 ? 5.876 4.644 -7.114 1.00 98.06 95 LEU A N 1
ATOM 757 C CA . LEU A 1 95 ? 7.216 5.171 -7.346 1.00 98.06 95 LEU A CA 1
ATOM 758 C C . LEU A 1 95 ? 8.121 4.133 -7.995 1.00 98.06 95 LEU A C 1
ATOM 760 O O . LEU A 1 95 ? 8.745 4.454 -8.998 1.00 98.06 95 LEU A O 1
ATOM 764 N N . GLU A 1 96 ? 8.149 2.900 -7.490 1.00 97.56 96 GLU A N 1
ATOM 765 C CA . GLU A 1 96 ? 8.969 1.822 -8.051 1.00 97.56 96 GLU A CA 1
ATOM 7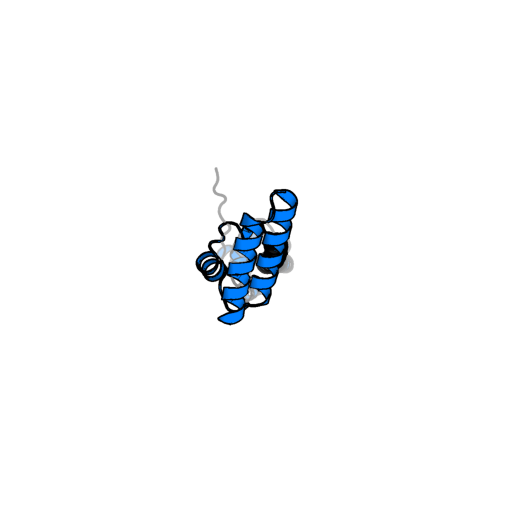66 C C . GLU A 1 96 ? 8.634 1.591 -9.530 1.00 97.56 96 GLU A C 1
ATOM 768 O O . GLU A 1 96 ? 9.498 1.715 -10.396 1.00 97.56 96 GLU A O 1
ATOM 773 N N . ARG A 1 97 ? 7.349 1.387 -9.851 1.00 96.31 97 ARG A N 1
ATOM 774 C CA . ARG A 1 97 ? 6.901 1.178 -11.238 1.00 96.31 97 ARG A CA 1
ATOM 775 C C . ARG A 1 97 ? 7.117 2.401 -12.120 1.00 96.31 97 ARG A C 1
ATOM 777 O O . ARG A 1 97 ? 7.391 2.259 -13.310 1.00 96.31 97 ARG A O 1
ATOM 784 N N . GLY A 1 98 ? 6.905 3.596 -11.573 1.00 98.25 98 GLY A N 1
ATOM 785 C CA . GLY A 1 98 ? 7.096 4.844 -12.305 1.00 98.25 98 GLY A CA 1
ATOM 786 C C . GLY A 1 98 ? 8.563 5.070 -12.659 1.00 98.25 98 GLY A C 1
ATOM 787 O O . GLY A 1 98 ? 8.875 5.417 -13.797 1.00 98.25 98 GLY A O 1
ATOM 788 N N . LEU A 1 99 ? 9.453 4.824 -11.700 1.00 98.19 99 LEU A N 1
ATOM 789 C CA . LEU A 1 99 ? 10.890 5.002 -11.838 1.00 98.19 99 LEU A CA 1
ATOM 790 C C . LEU A 1 99 ? 11.506 3.936 -12.745 1.00 98.19 99 LEU A C 1
ATOM 792 O O . LEU A 1 99 ? 12.261 4.294 -13.639 1.00 98.19 99 LEU A O 1
ATOM 796 N N . GLU A 1 100 ? 11.130 2.665 -12.591 1.00 97.75 100 GLU A N 1
ATOM 797 C CA . GLU A 1 100 ? 11.585 1.574 -13.462 1.00 97.75 100 GLU A CA 1
ATOM 798 C C . GLU A 1 100 ? 11.235 1.851 -14.931 1.00 97.75 100 GLU A C 1
ATOM 800 O O . GLU A 1 100 ? 12.120 1.907 -15.784 1.00 97.75 100 GLU A O 1
ATOM 805 N N . ARG A 1 101 ? 9.961 2.149 -15.222 1.00 96.75 101 ARG A N 1
ATOM 806 C CA . ARG A 1 101 ? 9.513 2.477 -16.587 1.00 96.75 101 ARG A CA 1
ATOM 807 C C . ARG A 1 101 ? 10.158 3.748 -17.126 1.00 96.75 101 ARG A C 1
ATOM 809 O O . ARG A 1 101 ? 10.459 3.832 -18.315 1.00 96.75 101 ARG A O 1
ATOM 816 N N . GLY A 1 102 ? 10.320 4.758 -16.271 1.00 98.12 102 GLY A N 1
ATOM 817 C CA . GLY A 1 102 ? 10.948 6.022 -16.641 1.00 98.12 102 GLY A CA 1
ATOM 818 C C . GLY A 1 102 ? 12.418 5.842 -17.015 1.00 98.12 102 GLY A C 1
ATOM 819 O O . GLY A 1 102 ? 12.854 6.370 -18.037 1.00 98.12 102 GLY A O 1
ATOM 820 N N . LEU A 1 103 ? 13.160 5.064 -16.225 1.00 97.88 103 LEU A N 1
ATOM 821 C CA . LEU A 1 103 ? 14.565 4.753 -16.475 1.00 97.88 103 LEU A CA 1
ATOM 822 C C . LEU A 1 103 ? 14.745 3.870 -17.706 1.00 97.88 103 LEU A C 1
ATOM 824 O O . LEU A 1 103 ? 15.586 4.189 -18.539 1.00 97.88 103 LEU A O 1
ATOM 828 N N . GLU A 1 104 ? 13.947 2.812 -17.857 1.00 96.38 104 GLU A N 1
ATOM 829 C CA . GLU A 1 104 ? 14.014 1.929 -19.026 1.00 96.38 104 GLU A CA 1
ATOM 830 C C . GLU A 1 104 ? 13.773 2.717 -20.318 1.00 96.38 104 GLU A C 1
ATOM 832 O O . GLU A 1 104 ? 14.565 2.645 -21.260 1.00 96.38 104 GLU A O 1
ATOM 837 N N . ARG A 1 105 ? 12.725 3.547 -20.341 1.00 96.69 105 ARG A N 1
ATOM 838 C CA . ARG A 1 105 ? 12.425 4.399 -21.492 1.00 96.69 105 ARG A CA 1
ATOM 839 C C . ARG A 1 105 ? 13.533 5.418 -21.753 1.00 96.69 105 ARG A C 1
ATOM 841 O O . ARG A 1 105 ? 13.934 5.592 -22.900 1.00 96.69 105 ARG A O 1
ATOM 848 N N . GLY A 1 106 ? 14.026 6.081 -20.70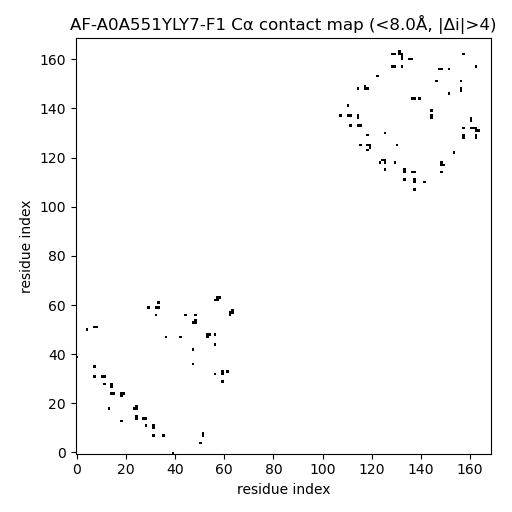8 1.00 97.50 106 GLY A N 1
ATOM 849 C CA . GLY A 1 106 ? 15.110 7.056 -20.830 1.00 97.50 106 GLY A CA 1
ATOM 850 C C . GLY A 1 106 ? 16.403 6.432 -21.357 1.00 97.50 106 GLY A C 1
ATOM 851 O O . GLY A 1 106 ? 17.084 7.039 -22.182 1.00 97.50 106 GLY A O 1
ATOM 852 N N . LEU A 1 107 ? 16.713 5.202 -20.939 1.00 96.25 107 LEU A N 1
ATOM 853 C CA . LEU A 1 107 ? 17.864 4.451 -21.427 1.00 96.25 107 LEU A CA 1
ATOM 854 C C . LEU A 1 107 ? 17.695 4.078 -22.904 1.00 96.25 107 LEU A C 1
ATOM 856 O O . LEU A 1 107 ? 18.586 4.371 -23.692 1.00 96.25 107 LEU A O 1
ATOM 860 N N . GLN A 1 108 ? 16.541 3.532 -23.302 1.00 94.75 108 GLN A N 1
ATOM 861 C CA . GLN A 1 108 ? 16.256 3.191 -24.703 1.00 94.75 108 GLN A CA 1
ATOM 862 C C . GLN A 1 108 ? 16.305 4.419 -25.627 1.00 94.75 108 GLN A C 1
ATOM 864 O O . GLN A 1 108 ? 16.871 4.364 -26.721 1.00 94.75 108 GLN A O 1
ATOM 869 N N . GLU A 1 109 ? 15.729 5.546 -25.196 1.00 96.62 109 GLU A N 1
ATOM 870 C CA . GLU A 1 109 ? 15.797 6.813 -25.935 1.00 96.62 109 GLU A CA 1
ATOM 871 C C . GLU A 1 109 ? 17.250 7.316 -26.027 1.00 96.62 109 GLU A C 1
ATOM 873 O O . GLU A 1 109 ? 17.692 7.739 -27.099 1.00 96.62 109 GLU A O 1
ATOM 878 N N . GLY A 1 110 ? 18.020 7.208 -24.941 1.00 97.06 110 GLY A N 1
ATOM 879 C CA . GLY A 1 110 ? 19.441 7.553 -24.905 1.00 97.06 110 GLY A CA 1
ATOM 880 C C . GLY A 1 110 ? 20.300 6.692 -25.835 1.00 97.06 110 GLY A C 1
ATOM 881 O O . GLY A 1 110 ? 21.067 7.229 -26.635 1.00 97.06 110 GLY A O 1
ATOM 882 N N . GLU A 1 111 ? 20.148 5.369 -25.790 1.00 96.81 111 GLU A N 1
ATOM 883 C CA . GLU A 1 111 ? 20.850 4.432 -26.674 1.00 96.81 111 GLU A CA 1
ATOM 884 C C . GLU A 1 111 ? 20.518 4.702 -28.140 1.00 96.81 111 GLU A C 1
ATOM 886 O O . GLU A 1 111 ? 21.415 4.774 -28.985 1.00 96.81 111 GLU A O 1
ATOM 891 N N . ARG A 1 112 ? 19.240 4.948 -28.447 1.00 97.19 112 ARG A N 1
ATOM 892 C CA . ARG A 1 112 ? 18.816 5.331 -29.793 1.00 97.19 112 ARG A CA 1
ATOM 893 C C . ARG A 1 112 ? 19.519 6.598 -30.270 1.00 97.19 112 ARG A C 1
ATOM 895 O O . ARG A 1 112 ? 20.029 6.613 -31.391 1.00 97.19 112 ARG A O 1
ATOM 902 N N . LEU A 1 113 ? 19.575 7.635 -29.435 1.00 97.31 113 LEU A N 1
ATOM 903 C CA . LEU A 1 113 ? 20.276 8.879 -29.759 1.00 97.31 113 LEU A CA 1
ATOM 904 C C . LEU A 1 113 ? 21.769 8.642 -30.008 1.00 97.31 113 LEU A C 1
ATOM 906 O O . LEU A 1 113 ? 22.332 9.223 -30.937 1.00 97.31 113 LEU A O 1
ATOM 910 N N . VAL A 1 114 ? 22.414 7.778 -29.220 1.00 96.88 114 VAL A N 1
ATOM 911 C CA . VAL A 1 114 ? 23.823 7.407 -29.420 1.00 96.88 114 VAL A CA 1
ATOM 912 C C . VAL A 1 114 ? 24.017 6.729 -30.774 1.00 96.88 114 VAL A C 1
ATOM 914 O O . VAL A 1 114 ? 24.883 7.153 -31.543 1.00 96.88 114 VAL A O 1
ATOM 917 N N . VAL A 1 115 ? 23.193 5.732 -31.108 1.00 97.75 115 VAL A N 1
ATOM 918 C CA . VAL A 1 115 ? 23.267 5.033 -32.400 1.00 97.75 115 VAL A CA 1
ATOM 919 C C . VAL A 1 115 ? 23.042 6.003 -33.561 1.00 97.75 115 VAL A C 1
ATOM 921 O O . VAL A 1 115 ? 23.836 6.031 -34.502 1.00 97.75 115 VAL A O 1
ATOM 924 N N . GLU A 1 116 ? 22.002 6.836 -33.491 1.00 97.56 116 GLU A N 1
ATOM 925 C CA . GLU A 1 116 ? 21.699 7.834 -34.520 1.00 97.56 116 GLU A CA 1
ATOM 926 C C . GLU A 1 116 ? 22.856 8.819 -34.720 1.00 97.56 116 GLU A C 1
ATOM 928 O O . GLU A 1 116 ? 23.264 9.079 -35.855 1.00 97.56 116 GLU A O 1
ATOM 933 N N . ASN A 1 117 ? 23.427 9.337 -33.632 1.00 97.12 117 ASN A N 1
ATOM 934 C CA . ASN A 1 117 ? 24.542 10.275 -33.703 1.00 97.12 117 ASN A CA 1
ATOM 935 C C . ASN A 1 117 ? 25.805 9.627 -34.276 1.00 97.12 117 ASN A C 1
ATOM 937 O O . ASN A 1 117 ? 26.449 10.229 -35.133 1.00 97.12 117 ASN A O 1
ATOM 941 N N . LEU A 1 118 ? 26.143 8.400 -33.868 1.00 96.56 118 LEU A N 1
ATOM 942 C CA . LEU A 1 118 ? 27.298 7.680 -34.410 1.00 96.56 118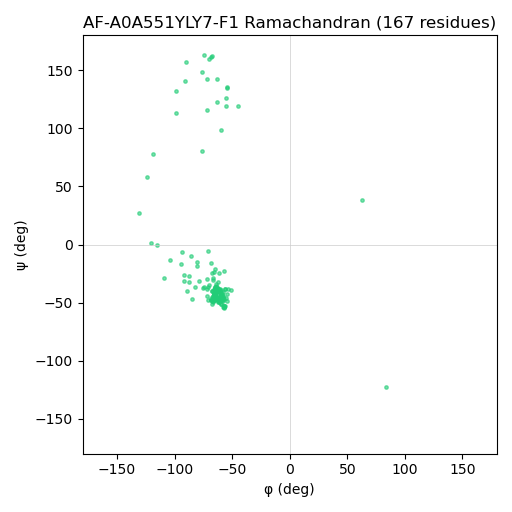 LEU A CA 1
ATOM 943 C C . LEU A 1 118 ? 27.150 7.425 -35.911 1.00 96.56 118 LEU A C 1
ATOM 945 O O . LEU A 1 118 ? 28.076 7.696 -36.678 1.00 96.56 118 LEU A O 1
ATOM 949 N N . LEU A 1 119 ? 25.978 6.956 -36.348 1.00 96.62 119 LEU A N 1
ATOM 950 C CA . LEU A 1 119 ? 25.694 6.751 -37.767 1.00 96.62 119 LEU A CA 1
ATOM 951 C C . LEU A 1 119 ? 25.791 8.065 -38.549 1.00 96.62 119 LEU A C 1
ATOM 953 O O . LEU A 1 119 ? 26.394 8.082 -39.624 1.00 96.62 119 LEU A O 1
ATOM 957 N N . ARG A 1 120 ? 25.267 9.166 -37.993 1.00 96.81 120 ARG A N 1
ATOM 958 C CA . ARG A 1 120 ? 25.320 10.487 -38.630 1.00 96.81 120 ARG A CA 1
ATOM 959 C C . ARG A 1 120 ? 26.753 11.003 -38.770 1.00 96.81 120 ARG A C 1
ATOM 961 O O . ARG A 1 120 ? 27.155 11.465 -39.832 1.00 96.81 120 ARG A O 1
ATOM 968 N N . VAL A 1 121 ? 27.551 10.880 -37.711 1.00 96.75 121 VAL A N 1
ATOM 969 C CA . VAL A 1 121 ? 28.961 11.297 -37.715 1.00 96.75 121 VAL A CA 1
ATOM 970 C C . VAL A 1 121 ? 29.783 10.478 -38.712 1.00 96.75 121 VAL A C 1
ATOM 972 O O . VAL A 1 121 ? 30.633 11.035 -39.401 1.00 96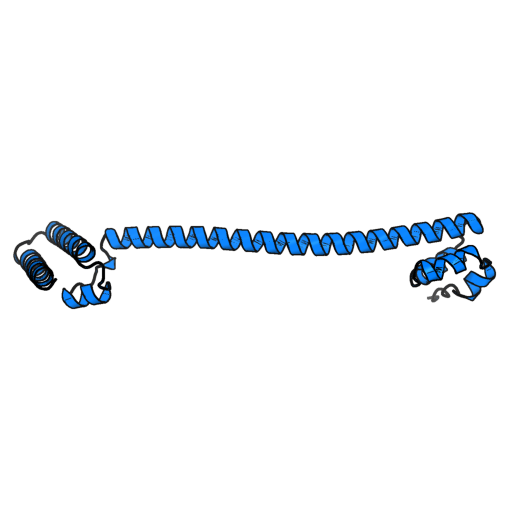.75 121 VAL A O 1
ATOM 975 N N . ARG A 1 122 ? 29.540 9.165 -38.818 1.00 95.44 122 ARG A N 1
ATOM 976 C CA . ARG A 1 122 ? 30.342 8.291 -39.688 1.00 95.44 122 ARG A CA 1
ATOM 977 C C . ARG A 1 122 ? 29.924 8.307 -41.152 1.00 95.44 122 ARG A C 1
ATOM 979 O O . ARG A 1 122 ? 30.784 8.167 -42.019 1.00 95.44 122 ARG A O 1
ATOM 986 N N . PHE A 1 123 ? 28.628 8.411 -41.433 1.00 95.50 123 PHE A N 1
ATOM 987 C CA . PHE A 1 123 ? 28.084 8.197 -42.778 1.00 95.50 123 PHE A CA 1
ATOM 988 C C . PHE A 1 123 ? 27.353 9.413 -43.356 1.00 95.50 123 PHE A C 1
ATOM 990 O O . PHE A 1 123 ? 26.871 9.335 -44.486 1.00 95.50 123 PHE A O 1
ATOM 997 N N . GLY A 1 124 ? 27.300 10.530 -42.626 1.00 92.56 124 GLY A N 1
ATOM 998 C CA . GLY A 1 124 ? 26.595 11.736 -43.045 1.00 92.56 124 GLY A CA 1
ATOM 999 C C . GLY A 1 124 ? 25.109 11.654 -42.711 1.00 92.56 124 GLY A C 1
ATOM 1000 O O . GLY A 1 124 ? 24.729 11.503 -41.557 1.00 92.56 124 GLY A O 1
ATOM 1001 N N . GLU A 1 125 ? 24.231 11.789 -43.695 1.00 91.12 125 GLU A N 1
ATOM 1002 C CA . GLU A 1 125 ? 22.793 11.760 -43.429 1.00 91.12 125 GLU A CA 1
ATOM 1003 C C . GLU A 1 125 ? 22.289 10.350 -43.077 1.00 91.12 125 GLU A C 1
ATOM 1005 O O . GLU A 1 125 ? 22.712 9.340 -43.647 1.00 91.12 125 GLU A O 1
ATOM 1010 N N . LEU A 1 126 ? 21.341 10.290 -42.137 1.00 93.19 126 LEU A N 1
ATOM 1011 C CA . LEU A 1 126 ? 20.593 9.079 -41.798 1.00 93.19 126 LEU A CA 1
ATOM 1012 C C . LEU A 1 126 ? 19.535 8.825 -42.874 1.00 93.19 126 LEU A C 1
ATOM 1014 O O . LEU A 1 126 ? 18.365 9.176 -42.714 1.00 93.19 126 LEU A O 1
ATOM 1018 N N . ASP A 1 127 ? 19.963 8.239 -43.986 1.00 93.12 127 ASP A N 1
ATOM 1019 C CA . ASP A 1 127 ? 19.079 7.856 -45.081 1.00 93.12 127 ASP A CA 1
ATOM 1020 C C . ASP A 1 127 ? 18.121 6.710 -44.681 1.00 93.12 127 ASP A C 1
ATOM 1022 O O . ASP A 1 127 ? 18.351 6.012 -43.686 1.00 93.12 127 ASP A O 1
ATOM 1026 N N . PRO A 1 128 ? 17.019 6.488 -45.426 1.00 93.56 128 PRO A N 1
ATOM 1027 C CA . PRO A 1 128 ? 16.018 5.483 -45.062 1.00 93.56 128 PRO A CA 1
ATOM 1028 C C . PRO A 1 128 ? 16.577 4.066 -44.817 1.00 93.56 128 PRO A C 1
ATOM 1030 O O . PRO A 1 128 ? 16.134 3.426 -43.861 1.00 93.56 128 PRO A O 1
ATOM 1033 N N . PRO A 1 129 ? 17.571 3.565 -45.588 1.00 93.06 129 PRO A N 1
ATOM 1034 C CA . PRO A 1 129 ? 18.225 2.295 -45.280 1.00 93.06 129 PRO A CA 1
ATOM 1035 C C . PRO A 1 129 ? 18.890 2.269 -43.900 1.00 93.06 129 PRO A C 1
ATOM 1037 O O . PRO A 1 129 ? 18.745 1.278 -43.191 1.00 93.06 129 PRO A O 1
ATOM 1040 N N . LEU A 1 130 ? 19.591 3.335 -43.493 1.00 93.31 130 LEU A N 1
ATOM 1041 C CA . LEU A 1 130 ? 20.211 3.413 -42.168 1.00 93.31 130 LEU A CA 1
ATOM 1042 C C . LEU A 1 130 ? 19.179 3.573 -41.047 1.00 93.31 130 LEU A C 1
ATOM 1044 O O . LEU A 1 130 ? 19.341 2.975 -39.987 1.00 93.31 130 LEU A O 1
ATOM 1048 N N . GLN A 1 131 ? 18.094 4.316 -41.269 1.00 94.69 131 GLN A N 1
ATOM 1049 C CA . GLN A 1 131 ? 17.029 4.434 -40.267 1.00 94.69 131 GLN A CA 1
ATOM 1050 C C . GLN A 1 131 ? 16.349 3.090 -39.986 1.00 94.69 131 GLN A C 1
ATOM 1052 O O . GLN A 1 131 ? 16.071 2.759 -38.832 1.00 94.69 131 GLN A O 1
ATOM 1057 N N . ALA A 1 132 ? 16.130 2.292 -41.034 1.00 93.81 132 ALA A N 1
ATOM 1058 C CA . ALA A 1 132 ? 15.457 1.000 -40.944 1.00 93.81 132 ALA A CA 1
ATOM 1059 C C . ALA A 1 132 ? 16.228 -0.043 -40.115 1.00 93.81 132 ALA A C 1
ATOM 1061 O O . ALA A 1 132 ? 15.628 -1.006 -39.638 1.00 93.81 132 ALA A O 1
ATOM 1062 N N . ILE A 1 133 ? 17.542 0.127 -39.930 1.00 94.81 133 ILE A N 1
ATOM 1063 C CA . ILE A 1 133 ? 18.367 -0.830 -39.181 1.00 94.81 133 ILE A CA 1
ATOM 1064 C C . ILE A 1 133 ? 18.535 -0.465 -37.703 1.00 94.81 133 ILE A C 1
ATOM 1066 O O . ILE A 1 133 ? 18.871 -1.347 -36.915 1.00 94.81 133 ILE A O 1
ATOM 1070 N N . ILE A 1 134 ? 18.250 0.783 -37.301 1.00 95.12 134 ILE A N 1
ATOM 1071 C CA . ILE A 1 134 ? 18.461 1.275 -35.923 1.00 95.12 134 ILE A CA 1
ATOM 1072 C C . ILE A 1 134 ? 17.758 0.383 -34.902 1.00 95.12 134 ILE A C 1
ATOM 1074 O O . ILE A 1 134 ? 18.385 -0.062 -33.947 1.00 95.12 134 ILE A O 1
ATOM 1078 N N . SER A 1 135 ? 16.482 0.059 -35.122 1.00 94.06 135 SER A N 1
ATOM 1079 C CA . SER A 1 135 ? 15.706 -0.747 -34.172 1.00 94.06 135 SER A CA 1
ATOM 1080 C C . SER A 1 135 ? 16.281 -2.150 -33.957 1.00 94.06 135 SER A C 1
ATOM 1082 O O . SER A 1 135 ? 16.043 -2.737 -32.913 1.00 94.06 135 SER A O 1
ATOM 1084 N N . ARG A 1 136 ? 17.036 -2.693 -34.921 1.00 94.38 136 ARG A N 1
ATOM 1085 C CA . ARG A 1 136 ? 17.710 -3.997 -34.795 1.00 94.38 136 ARG A CA 1
ATOM 1086 C C . ARG A 1 136 ? 19.086 -3.885 -34.166 1.00 94.38 136 ARG A C 1
ATOM 1088 O O . ARG A 1 136 ? 19.504 -4.789 -33.460 1.00 94.38 136 ARG A O 1
ATOM 1095 N N . ILE A 1 137 ? 19.778 -2.779 -34.411 1.00 95.12 137 ILE A N 1
ATOM 1096 C CA . ILE A 1 137 ? 21.033 -2.471 -33.728 1.00 95.12 137 ILE A CA 1
ATOM 1097 C C . ILE A 1 137 ? 20.773 -2.317 -32.223 1.00 95.12 137 ILE A C 1
ATOM 1099 O O . ILE A 1 137 ? 21.526 -2.867 -31.433 1.00 95.12 137 ILE A O 1
ATOM 1103 N N . LEU A 1 138 ? 19.663 -1.677 -31.839 1.00 95.56 138 LEU A N 1
ATOM 1104 C CA . LEU A 1 138 ? 19.230 -1.515 -30.444 1.00 95.56 138 LEU A CA 1
ATOM 1105 C C . LEU A 1 138 ? 18.722 -2.806 -29.773 1.00 95.56 138 LEU A C 1
ATOM 1107 O O . LEU A 1 138 ? 18.414 -2.790 -28.590 1.00 95.56 138 LEU A O 1
ATOM 1111 N N . GLN A 1 139 ? 18.605 -3.921 -30.505 1.00 94.75 139 GLN A N 1
ATOM 1112 C CA . GLN A 1 139 ? 18.357 -5.234 -29.888 1.00 94.75 139 GLN A CA 1
ATOM 1113 C C . GLN A 1 139 ? 19.638 -5.862 -29.329 1.00 94.75 139 GLN A C 1
ATOM 1115 O O . GLN A 1 139 ? 19.561 -6.838 -28.588 1.00 94.75 139 GLN A O 1
ATOM 1120 N N . LEU A 1 140 ? 20.798 -5.341 -29.730 1.00 95.38 140 LEU A N 1
ATOM 1121 C CA . LEU A 1 140 ? 22.101 -5.745 -29.220 1.00 95.38 140 LEU A CA 1
ATOM 1122 C C . LEU A 1 140 ? 22.470 -4.891 -28.008 1.00 95.38 140 LEU A C 1
ATOM 1124 O O . LEU A 1 140 ? 22.002 -3.758 -27.886 1.00 95.38 140 LEU A O 1
ATOM 1128 N N . SER A 1 141 ? 23.355 -5.397 -27.149 1.00 95.19 141 SER A N 1
ATOM 1129 C CA . SER A 1 141 ? 23.875 -4.582 -26.048 1.00 95.19 141 SER A CA 1
ATOM 1130 C C . SER A 1 141 ? 24.812 -3.476 -26.563 1.00 95.19 141 SER A C 1
ATOM 1132 O O . SER A 1 141 ? 25.381 -3.601 -27.658 1.00 95.19 141 SER A O 1
ATOM 1134 N N . PRO A 1 142 ? 25.045 -2.404 -25.783 1.00 94.81 142 PRO A N 1
ATOM 1135 C CA . PRO A 1 142 ? 26.033 -1.380 -26.118 1.00 94.81 142 PRO A CA 1
ATOM 1136 C C . PRO A 1 142 ? 27.415 -1.943 -26.453 1.00 94.81 142 PRO A C 1
ATOM 1138 O O . PRO A 1 142 ? 28.055 -1.487 -27.400 1.00 94.81 142 PRO A O 1
ATOM 1141 N N . GLU A 1 143 ? 27.867 -2.973 -25.744 1.00 95.75 143 GLU A N 1
ATOM 1142 C CA . GLU A 1 143 ? 29.153 -3.638 -25.968 1.00 95.75 143 GLU A CA 1
ATOM 1143 C C . GLU A 1 143 ? 29.200 -4.378 -27.310 1.00 95.75 143 GLU A C 1
ATOM 1145 O O . GLU A 1 143 ? 30.264 -4.502 -27.918 1.00 95.75 143 GLU A O 1
ATOM 1150 N N . GLU A 1 144 ? 28.051 -4.846 -27.795 1.00 96.38 144 GLU A N 1
ATOM 1151 C CA . GLU A 1 144 ? 27.925 -5.551 -29.064 1.00 96.38 144 GLU A CA 1
ATOM 1152 C C . GLU A 1 144 ? 27.769 -4.586 -30.239 1.00 96.38 144 GLU A C 1
ATOM 1154 O O . GLU A 1 144 ? 28.452 -4.741 -31.256 1.00 96.38 144 GLU A O 1
ATOM 1159 N N . PHE A 1 145 ? 26.896 -3.577 -30.132 1.00 95.88 145 PHE A N 1
ATOM 1160 C CA . PHE A 1 145 ? 26.668 -2.665 -31.250 1.00 95.88 145 PHE A CA 1
ATOM 1161 C C . PHE A 1 145 ? 27.758 -1.606 -31.399 1.00 95.88 145 PHE A C 1
ATOM 1163 O O . PHE A 1 145 ? 28.038 -1.203 -32.528 1.00 95.88 145 PHE A O 1
ATOM 1170 N N . THR A 1 146 ? 28.402 -1.156 -30.317 1.00 95.44 146 THR A N 1
ATOM 1171 C CA . THR A 1 146 ? 29.429 -0.100 -30.384 1.00 95.44 146 THR A CA 1
ATOM 1172 C C . THR A 1 146 ? 30.577 -0.451 -31.338 1.00 95.44 146 THR A C 1
ATOM 1174 O O . THR A 1 146 ? 30.832 0.331 -32.258 1.00 95.44 146 THR A O 1
ATOM 1177 N N . PRO A 1 147 ? 31.253 -1.613 -31.229 1.00 96.56 147 PRO A N 1
ATOM 1178 C CA . PRO A 1 147 ? 32.323 -1.962 -32.162 1.00 96.56 147 PRO A CA 1
ATOM 1179 C C . PRO A 1 147 ? 31.813 -2.129 -33.599 1.00 96.56 147 PRO A C 1
ATOM 1181 O O . PRO A 1 147 ? 32.513 -1.751 -34.538 1.00 96.56 147 PRO A O 1
ATOM 1184 N N . LEU A 1 148 ? 30.587 -2.627 -33.802 1.00 95.88 148 LEU A N 1
ATOM 1185 C CA . LEU A 1 148 ? 29.989 -2.719 -35.140 1.00 95.88 148 LEU A CA 1
ATOM 1186 C C . LEU A 1 148 ? 29.810 -1.330 -35.753 1.00 95.88 148 LEU A C 1
ATOM 1188 O O . LEU A 1 148 ? 30.205 -1.094 -36.895 1.00 95.88 148 LEU A O 1
ATOM 1192 N N . LEU A 1 149 ? 29.266 -0.394 -34.975 1.00 96.19 149 LEU A N 1
ATOM 1193 C CA . LEU A 1 149 ? 29.058 0.982 -35.400 1.00 96.19 149 LEU A CA 1
ATOM 1194 C C . LEU A 1 149 ? 30.358 1.748 -35.615 1.00 96.19 149 LEU A C 1
ATOM 1196 O O . LEU A 1 149 ? 30.333 2.694 -36.393 1.00 96.19 149 LEU A O 1
ATOM 1200 N N . LEU A 1 150 ? 31.473 1.374 -34.981 1.00 95.62 150 LEU A N 1
ATOM 1201 C CA . LEU A 1 150 ? 32.770 2.044 -35.143 1.00 95.62 150 LEU A CA 1
ATOM 1202 C C . LEU A 1 150 ? 33.652 1.430 -36.235 1.00 95.62 150 LEU A C 1
ATOM 1204 O O . LEU A 1 150 ? 34.413 2.155 -36.877 1.00 95.62 150 LEU A O 1
ATOM 1208 N N . HIS A 1 151 ? 33.552 0.121 -36.471 1.00 95.19 151 HIS A N 1
ATOM 1209 C CA . HIS A 1 151 ? 34.487 -0.593 -37.343 1.00 95.19 151 HIS A CA 1
ATOM 1210 C C . HIS A 1 151 ? 33.880 -1.043 -38.672 1.00 95.19 151 HIS A C 1
ATOM 1212 O O . HIS A 1 151 ? 34.599 -1.083 -39.666 1.00 95.19 151 HIS A O 1
ATOM 1218 N N . CYS A 1 152 ? 32.575 -1.320 -38.743 1.00 95.94 152 CYS A N 1
ATOM 1219 C CA . CYS A 1 152 ? 31.954 -1.735 -40.001 1.00 95.94 152 CYS A CA 1
ATOM 1220 C C . CYS A 1 152 ? 31.745 -0.549 -40.950 1.00 95.94 152 CYS A C 1
ATOM 1222 O O . CYS A 1 152 ? 31.482 0.582 -40.531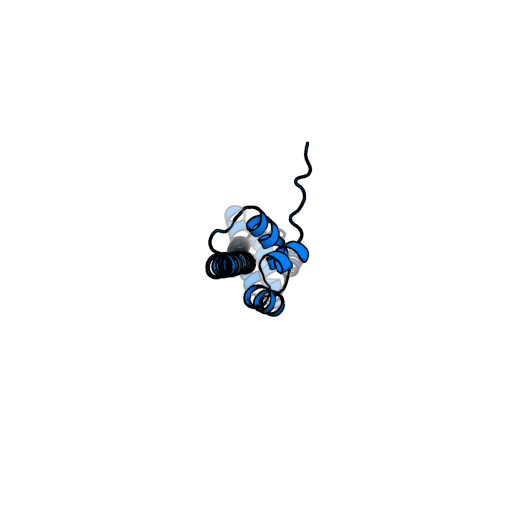 1.00 95.94 152 CYS A O 1
ATOM 1224 N N . SER A 1 153 ? 31.818 -0.814 -42.249 1.00 96.31 153 SER A N 1
ATOM 1225 C CA . SER A 1 153 ? 31.363 0.101 -43.295 1.00 96.31 153 SER A CA 1
ATOM 1226 C C . SER A 1 153 ? 29.830 0.135 -43.381 1.00 96.31 153 SER A C 1
ATOM 1228 O O . SER A 1 153 ? 29.136 -0.778 -42.926 1.00 96.31 153 SER A O 1
ATOM 1230 N N . LYS A 1 154 ? 29.280 1.166 -44.037 1.00 94.31 154 LYS A N 1
ATOM 1231 C CA . LYS A 1 154 ? 27.832 1.285 -44.284 1.00 94.31 154 LYS A CA 1
ATOM 1232 C C . LYS A 1 154 ? 27.255 0.050 -44.990 1.00 94.31 154 LYS A C 1
ATOM 1234 O O . LYS A 1 154 ? 26.193 -0.433 -44.610 1.00 94.31 154 LYS A O 1
ATOM 1239 N N . GLN A 1 155 ? 27.952 -0.478 -45.999 1.00 93.94 155 GLN A N 1
ATOM 1240 C CA . GLN A 1 155 ? 27.493 -1.651 -46.755 1.00 93.94 155 GLN A CA 1
ATOM 1241 C C . GLN A 1 155 ? 27.487 -2.923 -45.900 1.00 93.94 155 GLN A C 1
ATOM 1243 O O . GLN A 1 155 ? 26.549 -3.712 -45.985 1.00 93.94 155 GLN A O 1
ATOM 1248 N N . GLU A 1 156 ? 28.498 -3.112 -45.051 1.00 95.88 156 GLU A N 1
ATOM 1249 C CA . GLU A 1 156 ? 28.562 -4.252 -44.130 1.00 95.88 156 GLU A CA 1
ATOM 1250 C C . GLU A 1 156 ? 27.451 -4.197 -43.080 1.00 95.88 156 GLU A C 1
ATOM 1252 O O . GLU A 1 156 ? 26.810 -5.219 -42.833 1.00 95.88 156 GLU A O 1
ATOM 1257 N N . LEU A 1 157 ? 27.169 -3.015 -42.516 1.00 94.94 157 LEU A N 1
ATOM 1258 C CA . LEU A 1 157 ? 26.055 -2.823 -41.581 1.00 94.94 157 LEU A CA 1
ATOM 1259 C C . LEU A 1 157 ? 24.709 -3.144 -42.238 1.00 94.94 157 LEU A C 1
ATOM 1261 O O . LEU A 1 157 ? 23.936 -3.919 -41.682 1.00 94.94 157 LEU A O 1
ATOM 1265 N N . LEU A 1 158 ? 24.451 -2.629 -43.444 1.00 93.62 158 LEU A N 1
ATOM 1266 C CA . LEU A 1 158 ? 23.214 -2.910 -44.185 1.00 93.62 158 LEU A CA 1
ATOM 1267 C C . LEU A 1 158 ? 23.099 -4.378 -44.617 1.00 93.62 158 LEU A C 1
ATOM 1269 O O . LEU A 1 158 ? 21.998 -4.910 -44.702 1.00 93.62 158 LEU A O 1
ATOM 1273 N N . LYS A 1 159 ? 24.219 -5.059 -44.880 1.00 93.81 159 LYS A N 1
ATOM 1274 C CA . LYS A 1 159 ? 24.223 -6.498 -45.178 1.00 93.81 159 LYS A CA 1
ATOM 1275 C C . LYS A 1 159 ? 23.927 -7.332 -43.931 1.00 93.81 159 LYS A C 1
ATOM 1277 O O . LYS A 1 159 ? 23.242 -8.347 -44.026 1.00 93.81 159 LYS A O 1
ATOM 1282 N N . ARG A 1 160 ? 24.455 -6.917 -42.776 1.00 92.31 160 ARG A N 1
ATOM 1283 C CA . ARG A 1 160 ? 24.279 -7.598 -41.486 1.00 92.31 160 ARG A CA 1
ATOM 1284 C C . ARG A 1 160 ? 22.883 -7.384 -40.904 1.00 92.31 160 ARG A C 1
ATOM 1286 O O . ARG A 1 160 ? 22.316 -8.310 -40.337 1.00 92.31 160 ARG A O 1
ATOM 1293 N N . PHE A 1 161 ? 22.321 -6.195 -41.096 1.00 93.31 161 PHE A N 1
ATOM 1294 C CA . PHE A 1 161 ? 20.965 -5.833 -40.706 1.00 93.31 161 PHE A CA 1
ATOM 1295 C C . PHE A 1 161 ? 20.183 -5.446 -41.970 1.00 93.31 161 PHE A C 1
ATOM 1297 O O . PHE A 1 161 ? 20.028 -4.266 -42.254 1.00 93.31 161 PHE A O 1
ATOM 1304 N N . PRO A 1 162 ? 19.709 -6.402 -42.783 1.00 82.12 162 PRO A N 1
ATOM 1305 C CA . PRO A 1 162 ? 19.034 -6.076 -44.039 1.00 82.12 162 PRO A CA 1
ATOM 1306 C C . PRO A 1 162 ? 17.744 -5.296 -43.759 1.00 82.12 162 PRO A C 1
ATOM 1308 O O . PRO A 1 162 ? 16.902 -5.833 -43.044 1.00 82.12 162 PRO A O 1
ATOM 1311 N N . PRO A 1 163 ? 17.537 -4.074 -44.287 1.00 73.94 163 PRO A N 1
ATOM 1312 C CA . PRO A 1 163 ? 16.313 -3.317 -44.031 1.00 73.94 163 PRO A CA 1
ATOM 1313 C C . PRO A 1 163 ? 15.101 -4.176 -44.398 1.00 73.94 163 PRO A C 1
ATOM 1315 O O . PRO A 1 163 ? 15.121 -4.880 -45.413 1.00 73.94 163 PRO A O 1
ATOM 1318 N N . GLU A 1 164 ? 14.071 -4.188 -43.549 1.00 68.44 164 GLU A N 1
ATOM 1319 C CA . GLU A 1 164 ? 12.853 -4.923 -43.884 1.00 68.44 164 GLU A CA 1
ATOM 1320 C C . GLU A 1 164 ? 12.348 -4.421 -45.231 1.00 68.44 164 GLU A C 1
ATOM 1322 O O . GLU A 1 164 ? 12.167 -3.218 -45.427 1.00 68.44 164 GLU A O 1
ATOM 1327 N N . LYS A 1 165 ? 12.135 -5.343 -46.181 1.00 58.19 165 LYS A N 1
ATOM 1328 C CA . LYS A 1 165 ? 11.283 -5.024 -47.321 1.00 58.19 165 LYS A CA 1
ATOM 1329 C C . LYS A 1 165 ? 9.974 -4.575 -46.697 1.00 58.19 165 LYS A C 1
ATOM 1331 O O . LYS A 1 165 ? 9.369 -5.367 -45.970 1.00 58.19 165 LYS A O 1
ATOM 1336 N N . SER A 1 166 ? 9.567 -3.330 -46.949 1.00 47.00 166 SER A N 1
ATOM 1337 C CA . SER A 1 166 ? 8.195 -2.927 -46.688 1.00 47.00 166 SER A CA 1
ATOM 1338 C C . SER A 1 166 ? 7.326 -4.054 -47.233 1.00 47.00 166 SER A C 1
ATOM 1340 O O . SER A 1 166 ? 7.452 -4.440 -48.400 1.00 47.00 166 SER A O 1
ATOM 1342 N N . ARG A 1 167 ? 6.540 -4.694 -46.364 1.00 42.97 167 ARG A N 1
ATOM 1343 C CA . ARG A 1 167 ? 5.463 -5.548 -46.844 1.00 42.97 167 ARG A CA 1
ATOM 1344 C C . ARG A 1 167 ? 4.580 -4.605 -47.649 1.00 42.97 167 ARG A C 1
ATOM 1346 O O . ARG A 1 167 ? 3.873 -3.785 -47.075 1.00 42.97 167 ARG A O 1
ATOM 1353 N N . GLY A 1 168 ? 4.763 -4.630 -48.967 1.00 42.44 168 GLY A N 1
ATOM 1354 C CA . GLY A 1 168 ? 3.860 -3.988 -49.898 1.00 42.44 168 GLY A CA 1
ATOM 1355 C C . GLY A 1 168 ? 2.462 -4.523 -49.623 1.00 42.44 168 GLY A C 1
ATOM 1356 O O . GLY A 1 168 ? 2.306 -5.725 -49.389 1.00 42.44 168 GLY A O 1
ATOM 1357 N N . ASN A 1 169 ? 1.505 -3.599 -49.579 1.00 34.94 169 ASN A N 1
ATOM 1358 C CA . ASN A 1 169 ? 0.084 -3.902 -49.718 1.00 34.94 169 ASN A CA 1
ATOM 1359 C C . ASN A 1 169 ? -0.171 -4.769 -50.953 1.00 34.94 169 ASN A C 1
ATOM 1361 O O . ASN A 1 169 ? 0.514 -4.534 -51.978 1.00 34.94 169 ASN A O 1
#